Protein AF-A0A1I8B0T4-F1 (afdb_monomer_lite)

Secondary structure (DSSP, 8-state):
----------EEEEEEEE--EEETTEE--EEEEEEEEEETTEEEEEEEEEEEE-TTPPP-BS-EEEEETTTEEEEE--B-SSSB---EEEE-SS-TT-EEE-SPPSS--BS-EEEE-TTSS-EEEE--B-SSSS----

Structure (mmCIF, N/CA/C/O backbone):
data_AF-A0A1I8B0T4-F1
#
_entry.id   AF-A0A1I8B0T4-F1
#
loop_
_atom_site.group_PDB
_atom_site.id
_atom_site.type_symbol
_atom_site.label_atom_id
_atom_site.label_alt_id
_atom_site.label_comp_id
_atom_site.label_asym_id
_atom_site.label_entity_id
_atom_site.label_seq_id
_atom_site.pdbx_PDB_ins_code
_atom_site.Cartn_x
_atom_site.Cartn_y
_atom_site.Cartn_z
_atom_site.occupancy
_atom_site.B_iso_or_equiv
_atom_site.auth_seq_id
_atom_site.auth_comp_id
_atom_site.auth_asym_id
_atom_site.auth_atom_id
_atom_site.pdbx_PDB_model_num
ATOM 1 N N . MET A 1 1 ? -37.857 24.391 31.884 1.00 45.81 1 MET A N 1
ATOM 2 C CA . MET A 1 1 ? -36.667 24.510 31.017 1.00 45.81 1 MET A CA 1
ATOM 3 C C . MET A 1 1 ? -35.713 23.400 31.441 1.00 45.81 1 MET A C 1
ATOM 5 O O . MET A 1 1 ? -35.194 23.471 32.544 1.00 45.81 1 MET A O 1
ATOM 9 N N . PHE A 1 2 ? -35.613 22.312 30.674 1.00 39.00 2 PHE A N 1
ATOM 10 C CA . PHE A 1 2 ? -34.689 21.211 30.986 1.00 39.00 2 PHE A CA 1
ATOM 11 C C . PHE A 1 2 ? -33.277 21.614 30.536 1.00 39.00 2 PHE A C 1
ATOM 13 O O . PHE A 1 2 ? -33.159 22.152 29.433 1.00 39.00 2 PHE A O 1
ATOM 20 N N . PRO A 1 3 ? -32.216 21.393 31.329 1.00 52.59 3 PRO A N 1
ATOM 21 C CA . PRO A 1 3 ? -30.867 21.625 30.839 1.00 52.59 3 PRO A CA 1
ATOM 22 C C . PRO A 1 3 ? -30.561 20.589 29.750 1.00 52.59 3 PRO A C 1
ATOM 24 O O . PRO A 1 3 ? -30.698 19.385 29.973 1.00 52.59 3 PRO A O 1
ATOM 27 N N . LEU A 1 4 ? -30.160 21.054 28.561 1.00 47.12 4 LEU A N 1
ATOM 28 C CA . LEU A 1 4 ? -29.486 20.199 27.589 1.00 47.12 4 LEU A CA 1
ATOM 29 C C . LEU A 1 4 ? -28.167 19.757 28.231 1.00 47.12 4 LEU A C 1
ATOM 31 O O . LEU A 1 4 ? -27.197 20.511 28.259 1.00 47.12 4 LEU A O 1
ATOM 35 N N . ASN A 1 5 ? -28.128 18.535 28.753 1.00 50.69 5 ASN A N 1
ATOM 36 C CA . ASN A 1 5 ? -26.862 17.862 28.996 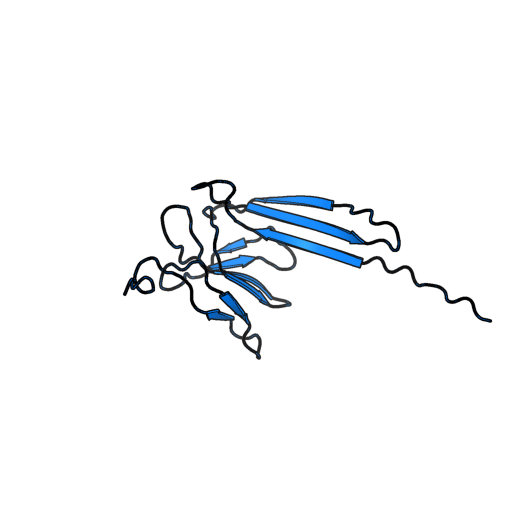1.00 50.69 5 ASN A CA 1
ATOM 37 C C . ASN A 1 5 ? -26.216 17.638 27.625 1.00 50.69 5 ASN A C 1
ATOM 39 O O . ASN A 1 5 ? -26.606 16.720 26.901 1.00 50.69 5 ASN A O 1
ATOM 43 N N . LEU A 1 6 ? -25.253 18.487 27.248 1.00 56.81 6 LEU A N 1
ATOM 44 C CA . LEU A 1 6 ? -24.327 18.149 26.173 1.00 56.81 6 LEU A CA 1
ATOM 45 C C . LEU A 1 6 ? -23.584 16.889 26.619 1.00 56.81 6 LEU A C 1
ATOM 47 O O . LEU A 1 6 ? -22.749 16.921 27.524 1.00 56.81 6 LEU A O 1
ATOM 51 N N . ILE A 1 7 ? -23.943 15.762 26.013 1.00 58.75 7 ILE A N 1
ATOM 52 C CA . ILE A 1 7 ? -23.186 14.523 26.127 1.00 58.75 7 ILE A CA 1
ATOM 53 C C . ILE A 1 7 ? -21.811 14.825 25.534 1.00 58.75 7 ILE A C 1
ATOM 55 O O . ILE A 1 7 ? -21.693 14.974 24.320 1.00 58.75 7 ILE A O 1
ATOM 59 N N . LYS A 1 8 ? -20.796 14.943 26.395 1.00 58.88 8 LYS A N 1
ATOM 60 C CA . LYS A 1 8 ? -19.394 15.038 25.977 1.00 58.88 8 LYS A CA 1
ATOM 61 C C . LYS A 1 8 ? -19.080 13.810 25.129 1.00 58.88 8 LYS A C 1
ATOM 63 O O . LYS A 1 8 ? -19.185 12.687 25.630 1.00 58.88 8 LYS A O 1
ATOM 68 N N . ARG A 1 9 ? -18.747 14.004 23.855 1.00 59.72 9 ARG A N 1
ATOM 69 C CA . ARG A 1 9 ? -18.367 12.904 22.964 1.00 59.72 9 ARG A CA 1
ATOM 70 C C . ARG A 1 9 ? -16.863 12.946 22.773 1.00 59.72 9 ARG A C 1
ATOM 72 O O . ARG A 1 9 ? -16.348 13.804 22.073 1.00 59.72 9 ARG A O 1
ATOM 79 N N . ASN A 1 10 ? -16.170 11.987 23.375 1.00 66.94 10 ASN A N 1
ATOM 80 C CA . ASN A 1 10 ? -14.786 11.721 23.013 1.00 66.94 10 ASN A CA 1
ATOM 81 C C . ASN A 1 10 ? -14.802 11.004 21.662 1.00 66.94 10 ASN A C 1
ATOM 83 O O . ASN A 1 10 ? -15.347 9.904 21.560 1.00 66.94 10 ASN A O 1
ATOM 87 N N . ILE A 1 11 ? -14.248 11.638 20.634 1.00 70.38 11 ILE A N 1
ATOM 88 C CA . ILE A 1 11 ? -14.030 11.006 19.332 1.00 70.38 11 ILE A CA 1
ATOM 89 C C . ILE A 1 11 ? -12.542 10.701 19.247 1.00 70.38 11 ILE A C 1
ATOM 91 O O . ILE A 1 11 ? -11.729 11.562 19.566 1.00 70.38 11 ILE A O 1
ATOM 95 N N . SER A 1 12 ? -12.178 9.498 18.816 1.00 76.69 12 SER A N 1
ATOM 96 C CA . SER A 1 12 ? -10.800 9.180 18.457 1.00 76.69 12 SER A CA 1
ATOM 97 C C . SER A 1 12 ? -10.712 8.814 16.980 1.00 76.69 12 SER A C 1
ATOM 99 O O . SER A 1 12 ? -11.625 8.207 16.419 1.00 76.69 12 SER A O 1
ATOM 101 N N . ALA A 1 13 ? -9.622 9.218 16.335 1.00 83.50 13 ALA A N 1
ATOM 102 C CA . ALA A 1 13 ? -9.283 8.824 14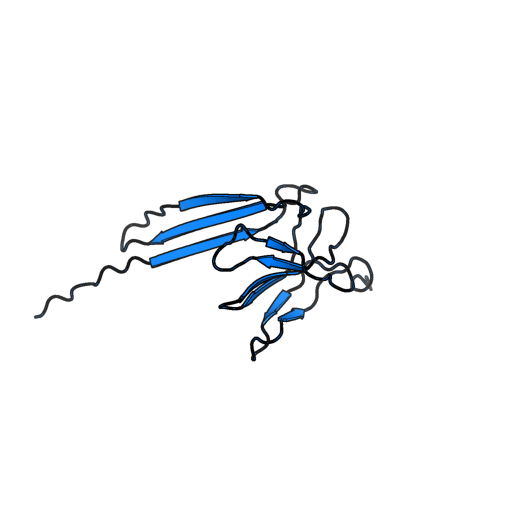.975 1.00 83.50 13 ALA A CA 1
ATOM 103 C C . ALA A 1 13 ? -7.885 8.209 14.952 1.00 83.50 13 ALA A C 1
ATOM 105 O O . ALA A 1 13 ? -6.990 8.639 15.679 1.00 83.50 13 ALA A O 1
ATOM 106 N N . ILE A 1 14 ? -7.697 7.208 14.098 1.00 85.31 14 ILE A N 1
ATOM 107 C CA . ILE A 1 14 ? -6.397 6.588 13.852 1.00 85.31 14 ILE A CA 1
ATOM 108 C C . ILE A 1 14 ? -6.049 6.832 12.390 1.00 85.31 14 ILE A C 1
ATOM 110 O O . ILE A 1 14 ? -6.845 6.534 11.503 1.00 85.31 14 ILE A O 1
ATOM 114 N N . ILE A 1 15 ? -4.860 7.375 12.147 1.00 88.38 15 ILE A N 1
ATOM 115 C CA . ILE A 1 15 ? -4.278 7.513 10.815 1.00 88.38 15 ILE A CA 1
ATOM 116 C C . ILE A 1 15 ? -3.074 6.586 10.749 1.00 88.38 15 ILE A C 1
ATOM 118 O O . ILE A 1 15 ? -2.229 6.603 11.643 1.00 88.38 15 ILE A O 1
ATOM 122 N N . ILE A 1 16 ? -2.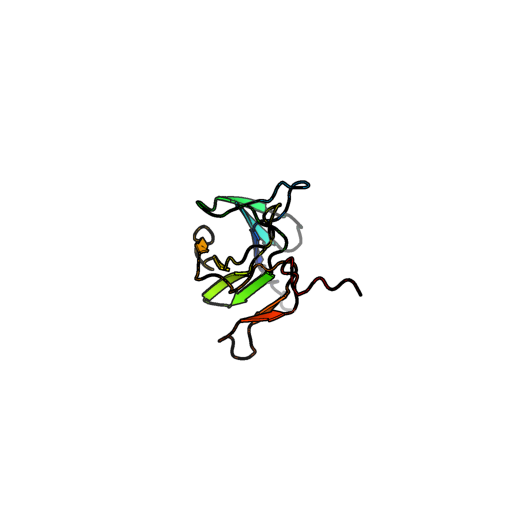996 5.791 9.687 1.00 89.50 16 ILE A N 1
ATOM 123 C CA . ILE A 1 16 ? -1.831 4.963 9.394 1.00 89.50 16 ILE A CA 1
ATOM 124 C C . ILE A 1 16 ? -1.201 5.507 8.114 1.00 89.50 16 ILE A C 1
ATOM 126 O O . ILE A 1 16 ? -1.805 5.459 7.043 1.00 89.50 16 ILE A O 1
ATOM 130 N N . LEU A 1 17 ? 0.003 6.052 8.239 1.00 91.94 17 LEU A N 1
ATOM 131 C CA . LEU A 1 17 ? 0.835 6.488 7.123 1.00 91.94 17 LEU A CA 1
ATOM 132 C C . LEU A 1 17 ? 1.775 5.344 6.766 1.00 91.94 17 LEU A C 1
ATOM 134 O O . LEU A 1 17 ? 2.341 4.730 7.662 1.00 91.94 17 LEU A O 1
ATOM 138 N N . ILE A 1 18 ? 1.929 5.015 5.485 1.00 93.31 18 ILE A N 1
ATOM 139 C CA . ILE A 1 18 ? 2.766 3.888 5.055 1.00 93.31 18 ILE A CA 1
ATOM 140 C C . ILE A 1 18 ? 3.547 4.270 3.807 1.00 93.31 18 ILE A C 1
ATOM 142 O O . ILE A 1 18 ? 2.975 4.762 2.833 1.00 93.31 18 ILE A O 1
ATOM 146 N N . GLY A 1 19 ? 4.846 3.978 3.827 1.00 95.00 19 GLY A N 1
ATOM 147 C CA . GLY A 1 19 ? 5.749 4.268 2.725 1.00 95.00 19 GLY A CA 1
ATOM 148 C C . GLY A 1 19 ? 5.933 5.769 2.515 1.00 95.00 19 GLY A C 1
ATOM 149 O O . GLY A 1 19 ? 5.914 6.561 3.453 1.00 95.00 19 GLY A O 1
ATOM 150 N N . GLY A 1 20 ? 6.145 6.166 1.265 1.00 95.88 20 GLY A N 1
ATOM 151 C CA . GLY A 1 20 ? 6.440 7.544 0.887 1.00 95.88 20 GLY A CA 1
ATOM 152 C C . GLY A 1 20 ? 7.911 7.755 0.535 1.00 95.88 20 GLY A C 1
ATOM 153 O O . GLY A 1 20 ? 8.691 6.811 0.410 1.00 95.88 20 GLY A O 1
ATOM 154 N N . SER A 1 21 ? 8.275 9.014 0.301 1.00 95.56 21 SER A N 1
ATOM 155 C CA . SER A 1 21 ? 9.631 9.420 -0.074 1.00 95.56 21 SER A CA 1
ATOM 156 C C . SER A 1 21 ? 10.057 10.563 0.836 1.00 95.56 21 SER A C 1
ATOM 158 O O . SER A 1 21 ? 9.388 11.593 0.863 1.00 95.56 21 SER A O 1
ATOM 160 N N . SER A 1 22 ? 11.151 10.394 1.575 1.00 93.31 22 SER A N 1
ATOM 161 C CA . SER A 1 22 ? 11.684 11.442 2.462 1.00 93.31 22 SER A CA 1
ATOM 162 C C . SER A 1 22 ? 12.629 12.404 1.739 1.00 93.31 22 SER A C 1
ATOM 164 O O . SER A 1 22 ? 12.820 13.539 2.165 1.00 93.31 22 SER A O 1
ATOM 166 N N . ALA A 1 23 ? 13.210 11.953 0.630 1.00 92.19 23 ALA A N 1
ATOM 167 C CA . ALA A 1 23 ? 14.046 12.721 -0.285 1.00 92.19 23 ALA A CA 1
ATOM 168 C C . ALA A 1 23 ? 14.076 12.008 -1.653 1.00 92.19 23 ALA A C 1
ATOM 170 O O . ALA A 1 23 ? 13.638 10.854 -1.733 1.00 92.19 23 ALA A O 1
ATOM 171 N N . PRO A 1 24 ? 14.586 12.639 -2.728 1.00 90.00 24 PRO A N 1
ATOM 172 C CA . PRO A 1 24 ? 14.769 11.967 -4.014 1.00 90.00 24 PRO A CA 1
ATOM 173 C C . PRO A 1 24 ? 15.581 10.670 -3.868 1.00 90.00 24 PRO A C 1
ATOM 175 O O . PRO A 1 24 ? 16.691 10.691 -3.345 1.00 90.00 24 PRO A O 1
ATOM 178 N N . GLY A 1 25 ? 15.011 9.542 -4.302 1.00 89.25 25 GLY A N 1
ATOM 179 C CA . GLY A 1 25 ? 15.626 8.211 -4.187 1.00 89.25 25 GLY A CA 1
ATOM 180 C C . GLY A 1 25 ? 15.552 7.573 -2.791 1.00 89.25 25 GLY A C 1
ATOM 181 O O . GLY A 1 25 ? 15.877 6.399 -2.645 1.00 89.25 25 GLY A O 1
ATOM 182 N N . CYS A 1 26 ? 15.085 8.298 -1.771 1.00 92.25 26 CYS A N 1
ATOM 183 C CA . CYS A 1 26 ? 14.919 7.791 -0.410 1.00 92.25 26 CYS A CA 1
ATOM 184 C C . CYS A 1 26 ? 13.462 7.381 -0.181 1.00 92.25 26 CYS A C 1
ATOM 186 O O . CYS A 1 26 ? 12.644 8.189 0.268 1.00 92.25 26 CYS A O 1
ATOM 188 N N . HIS A 1 27 ? 13.148 6.127 -0.501 1.00 95.69 27 HIS A N 1
ATOM 189 C CA . HIS A 1 27 ? 11.816 5.546 -0.335 1.00 95.69 27 HIS A CA 1
ATOM 190 C C . HIS A 1 27 ? 11.695 4.809 1.001 1.00 95.69 27 HIS A C 1
ATOM 192 O O . HIS A 1 27 ? 12.603 4.086 1.412 1.00 95.69 27 HIS A O 1
ATOM 198 N N . LEU A 1 28 ? 10.569 4.998 1.683 1.00 94.19 28 LEU A N 1
ATOM 199 C CA . LEU A 1 28 ? 10.340 4.500 3.036 1.00 94.19 28 LEU A CA 1
ATOM 200 C C . LEU A 1 28 ? 9.694 3.112 3.010 1.00 94.19 28 LEU A C 1
ATOM 202 O O . LEU A 1 28 ? 8.834 2.836 2.176 1.00 94.19 28 LEU A O 1
ATOM 206 N N . ASN A 1 29 ? 10.109 2.232 3.919 1.00 92.88 29 ASN A N 1
ATOM 207 C CA . ASN A 1 29 ? 9.556 0.881 4.092 1.00 92.88 29 ASN A CA 1
ATOM 208 C C . ASN A 1 29 ? 8.881 0.683 5.454 1.00 92.88 29 ASN A C 1
ATOM 210 O O . ASN A 1 29 ? 8.687 -0.445 5.902 1.00 92.88 29 ASN A O 1
ATOM 214 N N . ASN A 1 30 ? 8.573 1.777 6.133 1.00 92.56 30 ASN A N 1
ATOM 215 C CA . ASN A 1 30 ? 7.924 1.796 7.428 1.00 92.56 30 ASN A CA 1
ATOM 216 C C . ASN A 1 30 ? 6.539 2.441 7.308 1.00 92.56 30 ASN A C 1
ATOM 218 O O . ASN A 1 30 ? 6.092 2.844 6.229 1.00 92.56 30 ASN A O 1
ATOM 222 N N . GLY A 1 31 ? 5.845 2.494 8.433 1.00 91.56 31 GLY A N 1
ATOM 223 C CA . GLY A 1 31 ? 4.668 3.316 8.602 1.00 91.56 31 GLY A CA 1
ATOM 224 C C . GLY A 1 31 ? 4.685 4.060 9.926 1.00 91.56 31 GLY A C 1
ATOM 225 O O . GLY A 1 31 ? 5.520 3.807 10.793 1.00 91.56 31 GLY A O 1
ATOM 226 N N . GLU A 1 32 ? 3.734 4.965 10.073 1.00 92.12 32 GLU A N 1
ATOM 227 C CA . GLU A 1 32 ? 3.505 5.744 11.280 1.00 92.12 32 GLU A CA 1
ATOM 228 C C . GLU A 1 32 ? 2.036 5.616 11.655 1.00 92.12 32 GLU A C 1
ATOM 230 O O . GLU A 1 32 ? 1.147 5.853 10.834 1.00 92.12 32 GLU A O 1
ATOM 235 N N . LEU A 1 33 ? 1.779 5.233 12.899 1.00 89.94 33 LEU A N 1
ATOM 236 C CA . LEU A 1 33 ? 0.446 5.215 13.469 1.00 89.94 33 LEU A CA 1
ATOM 237 C C . LEU A 1 33 ? 0.266 6.476 14.306 1.00 89.94 33 LEU A C 1
ATOM 239 O O . LEU A 1 33 ? 1.001 6.715 15.265 1.00 89.94 33 LEU A O 1
ATOM 243 N N . LEU A 1 34 ? -0.731 7.273 13.938 1.00 87.69 34 LEU A N 1
ATOM 244 C CA . LEU A 1 34 ? -1.088 8.520 14.597 1.00 87.69 34 LEU A CA 1
ATOM 245 C C . LEU A 1 34 ? -2.480 8.374 15.212 1.00 87.69 34 LEU A C 1
ATOM 247 O O . LEU A 1 34 ? -3.469 8.226 14.494 1.00 87.69 34 LEU A O 1
ATOM 251 N N . LYS A 1 35 ? -2.564 8.415 16.544 1.00 85.19 35 LYS A N 1
ATOM 252 C CA . LYS A 1 35 ? -3.848 8.452 17.265 1.00 85.19 35 LYS A CA 1
ATOM 253 C C . LYS A 1 35 ? -4.187 9.891 17.611 1.00 85.19 35 LYS A C 1
ATOM 255 O O . LYS A 1 35 ? -3.359 10.569 18.213 1.00 85.19 35 LYS A O 1
ATOM 260 N N . PHE A 1 36 ? -5.387 10.319 17.250 1.00 80.00 36 PHE A N 1
ATOM 261 C CA . PHE A 1 36 ? -5.935 11.631 17.558 1.00 80.00 36 PHE A CA 1
ATOM 262 C C . PHE A 1 36 ? -7.119 11.459 18.493 1.00 80.00 36 PHE A C 1
ATOM 264 O O . PHE A 1 36 ? -8.095 10.812 18.123 1.00 80.00 36 PHE A O 1
ATOM 271 N N . ASP A 1 37 ? -7.038 12.063 19.672 1.00 78.31 37 ASP A N 1
ATOM 272 C CA . ASP A 1 37 ? -8.158 12.171 20.600 1.00 78.31 37 ASP A CA 1
ATOM 273 C C . ASP A 1 37 ? -8.741 13.585 20.510 1.00 78.31 37 ASP A C 1
ATOM 275 O O . ASP A 1 37 ? -8.031 14.575 20.695 1.00 78.31 37 ASP A O 1
ATOM 279 N N . PHE A 1 38 ? -10.034 13.678 20.213 1.00 71.75 38 PHE A N 1
ATOM 280 C CA . PHE A 1 38 ? -10.787 14.924 20.164 1.00 71.75 38 PHE A CA 1
ATOM 281 C C . PHE A 1 38 ? -11.627 15.049 21.438 1.00 71.75 38 PHE A C 1
ATOM 283 O O . PHE A 1 38 ? -12.515 14.231 21.696 1.00 71.75 38 PHE A O 1
ATOM 290 N N . THR A 1 39 ? -11.361 16.094 22.222 1.00 68.00 39 THR A N 1
ATOM 291 C CA . THR A 1 39 ? -12.177 16.499 23.377 1.00 68.00 39 THR A CA 1
ATOM 292 C C . THR A 1 39 ? -12.832 17.846 23.095 1.00 68.00 39 THR A C 1
ATOM 294 O O . THR A 1 39 ? -12.145 18.806 22.759 1.00 68.00 39 THR A O 1
ATOM 297 N N . ASP A 1 40 ? -14.160 17.918 23.229 1.00 64.12 40 ASP A N 1
ATOM 298 C CA . ASP A 1 40 ? -14.965 19.097 22.884 1.00 64.12 40 ASP A CA 1
ATOM 299 C C . ASP A 1 40 ? -14.381 20.418 23.429 1.00 64.12 40 ASP A C 1
ATOM 301 O O . ASP A 1 40 ? -14.207 20.595 24.637 1.00 64.12 40 ASP A O 1
ATOM 305 N N . GLY A 1 41 ? -14.139 21.374 22.527 1.00 57.19 41 GLY A N 1
ATOM 306 C CA . GLY A 1 41 ? -13.858 22.779 22.851 1.00 57.19 41 GLY A CA 1
ATOM 307 C C . GLY A 1 41 ? -12.411 23.122 23.213 1.00 57.19 41 GLY A C 1
ATOM 308 O O . GLY A 1 41 ? -12.100 24.299 23.379 1.00 57.19 41 GLY A O 1
ATOM 309 N N . ILE A 1 42 ? -11.521 22.135 23.297 1.00 56.56 42 ILE A N 1
ATOM 310 C CA . ILE A 1 42 ? -10.080 22.364 23.374 1.00 56.56 42 ILE A CA 1
ATOM 311 C C . ILE A 1 42 ? -9.473 21.516 22.266 1.00 56.56 42 ILE A C 1
ATOM 313 O O . ILE A 1 42 ? -9.549 20.292 22.305 1.00 56.56 42 ILE A O 1
ATOM 317 N N . GLU A 1 43 ? -8.859 22.168 21.282 1.00 55.72 43 GLU A N 1
ATOM 318 C CA . GLU A 1 43 ? -8.007 21.564 20.249 1.00 55.72 43 GLU A CA 1
ATOM 319 C C . GLU A 1 43 ? -6.732 20.950 20.869 1.00 55.72 43 GLU A C 1
ATOM 321 O O . GLU A 1 43 ? -5.613 21.152 20.405 1.00 55.72 43 GLU A O 1
ATOM 326 N N . SER A 1 44 ? -6.856 20.237 21.988 1.00 52.81 44 SER A N 1
ATOM 327 C CA . SER A 1 44 ? -5.762 19.493 22.581 1.00 52.81 44 SER A CA 1
ATOM 328 C C . SER A 1 44 ? -5.603 18.212 21.782 1.00 52.81 44 SER A C 1
ATOM 330 O O . SER A 1 44 ? -6.131 17.163 22.143 1.00 52.81 44 SER A O 1
ATOM 332 N N . PHE A 1 45 ? -4.875 18.315 20.675 1.00 59.03 45 PHE A N 1
ATOM 333 C CA . PHE A 1 45 ? -4.393 17.165 19.933 1.00 59.03 45 PHE A CA 1
ATOM 334 C C . PHE A 1 45 ? -3.384 16.428 20.807 1.00 59.03 45 PHE A C 1
ATOM 336 O O . PHE A 1 45 ? -2.243 16.866 20.964 1.00 59.03 45 PHE A O 1
ATOM 343 N N . LYS A 1 46 ? -3.785 15.300 21.391 1.00 63.41 46 LYS A N 1
ATOM 344 C CA . LYS A 1 46 ? -2.806 14.348 21.902 1.00 63.41 46 LYS A CA 1
ATOM 345 C C . LYS A 1 46 ? -2.494 13.368 20.786 1.00 63.41 46 LYS A C 1
ATOM 347 O O . LYS A 1 46 ? -3.271 12.456 20.534 1.00 63.41 46 LYS A O 1
ATOM 352 N N . THR A 1 47 ? -1.370 13.582 20.112 1.00 67.69 47 THR A N 1
ATOM 353 C CA . THR A 1 47 ? -0.849 12.619 19.148 1.00 67.69 47 THR A CA 1
ATOM 354 C C . THR A 1 47 ? -0.039 11.568 19.891 1.00 67.69 47 THR A C 1
ATOM 356 O O . THR A 1 47 ? 0.982 11.861 20.511 1.00 67.69 47 THR A O 1
ATOM 359 N N . ASN A 1 48 ? -0.499 10.322 19.844 1.00 75.94 48 ASN A N 1
ATOM 360 C CA . ASN A 1 48 ? 0.377 9.195 20.145 1.00 75.94 48 ASN A CA 1
ATOM 361 C C . ASN A 1 48 ? 0.937 8.710 18.810 1.00 75.94 48 ASN A C 1
ATOM 363 O O . ASN A 1 48 ? 0.165 8.292 17.945 1.00 75.94 48 ASN A O 1
ATOM 367 N N . HIS A 1 49 ? 2.253 8.836 18.651 1.00 84.19 49 HIS A N 1
ATOM 368 C CA . HIS A 1 49 ? 2.985 8.404 17.468 1.00 84.19 49 HIS A CA 1
ATOM 369 C C . HIS A 1 49 ? 3.688 7.080 17.754 1.00 84.19 49 HIS A C 1
ATOM 371 O O . HIS A 1 49 ? 4.405 6.949 18.748 1.00 84.19 49 HIS A O 1
ATOM 377 N N . GLU A 1 50 ? 3.490 6.117 16.867 1.00 89.19 50 GLU A N 1
ATOM 378 C CA . GLU A 1 50 ? 4.148 4.820 16.907 1.00 89.19 50 GLU A CA 1
ATOM 379 C C . GLU A 1 50 ? 4.725 4.478 15.532 1.00 89.19 50 GLU A C 1
ATOM 381 O O . GLU A 1 50 ? 4.047 4.605 14.512 1.00 89.19 50 GLU A O 1
ATOM 386 N N . LEU A 1 51 ? 5.980 4.024 15.514 1.00 89.19 51 LEU A N 1
ATOM 387 C CA . LEU A 1 51 ? 6.652 3.574 14.298 1.00 89.19 51 LEU A CA 1
ATOM 388 C C . LEU A 1 51 ? 6.300 2.116 13.994 1.00 89.19 51 LEU A C 1
ATOM 390 O O . LEU A 1 51 ? 6.546 1.215 14.799 1.00 89.19 51 LEU A O 1
ATOM 394 N N . LEU A 1 52 ? 5.808 1.877 12.784 1.00 89.50 52 LEU A N 1
ATOM 395 C CA . LEU A 1 52 ? 5.513 0.557 12.243 1.00 89.50 52 LEU A CA 1
ATOM 396 C C . LEU A 1 52 ? 6.691 0.100 11.375 1.00 89.50 52 LEU A C 1
ATOM 398 O O . LEU A 1 52 ? 6.874 0.556 10.248 1.00 89.50 52 LEU A O 1
ATOM 402 N N . ASN A 1 53 ? 7.527 -0.792 11.905 1.00 87.62 53 ASN A N 1
ATOM 403 C CA . ASN A 1 53 ? 8.696 -1.304 11.188 1.00 87.62 53 ASN A CA 1
ATOM 404 C C . ASN A 1 53 ? 8.352 -2.588 10.423 1.00 87.62 53 ASN A C 1
ATOM 406 O O . ASN A 1 53 ? 8.283 -3.667 11.017 1.00 87.62 53 ASN A O 1
ATOM 410 N N . TYR A 1 54 ? 8.187 -2.488 9.104 1.00 87.56 54 TYR A N 1
ATOM 411 C CA . TYR A 1 54 ? 7.872 -3.643 8.266 1.00 87.56 54 TYR A CA 1
ATOM 412 C C . TYR A 1 54 ? 9.147 -4.361 7.824 1.00 87.56 54 TYR A C 1
ATOM 414 O O . TYR A 1 54 ? 9.955 -3.853 7.044 1.00 87.56 54 TYR A O 1
ATOM 422 N N . LYS A 1 55 ? 9.347 -5.576 8.337 1.00 82.25 55 LYS A N 1
ATOM 423 C CA . LYS A 1 55 ? 10.486 -6.412 7.944 1.00 82.25 55 LYS A CA 1
ATOM 424 C C . LYS A 1 55 ? 10.281 -6.935 6.525 1.00 82.25 55 LYS A C 1
ATOM 426 O O . LYS A 1 55 ? 9.180 -7.337 6.167 1.00 82.25 55 LYS A O 1
ATOM 431 N N . ASN A 1 56 ? 11.365 -7.004 5.756 1.00 83.25 56 ASN A N 1
ATOM 432 C CA . ASN A 1 56 ? 11.397 -7.588 4.409 1.00 83.25 56 ASN A CA 1
ATOM 433 C C . ASN A 1 56 ? 10.511 -6.885 3.364 1.00 83.25 56 ASN A C 1
ATOM 435 O O . ASN A 1 56 ? 10.245 -7.456 2.310 1.00 83.25 56 ASN A O 1
ATOM 439 N N . ILE A 1 57 ? 10.092 -5.646 3.626 1.00 89.25 57 ILE A N 1
ATOM 440 C CA . ILE A 1 57 ? 9.429 -4.791 2.642 1.00 89.25 57 ILE A CA 1
ATOM 441 C C . ILE A 1 57 ? 10.464 -3.802 2.101 1.00 89.25 57 ILE A C 1
ATOM 443 O O . ILE A 1 57 ? 11.208 -3.182 2.869 1.00 89.25 57 ILE A O 1
ATOM 447 N N . LYS A 1 58 ? 10.557 -3.688 0.771 1.00 89.75 58 LYS A N 1
ATOM 448 C CA . LYS A 1 58 ? 11.375 -2.653 0.123 1.00 89.75 58 LYS A CA 1
ATOM 449 C C . LYS A 1 58 ? 10.760 -1.279 0.383 1.00 89.75 58 LYS A C 1
ATOM 451 O O . LYS A 1 58 ? 9.551 -1.171 0.547 1.00 89.75 58 LYS A O 1
ATOM 456 N N . GLY A 1 59 ? 11.578 -0.229 0.382 1.00 94.25 59 GLY A N 1
ATOM 457 C CA . GLY A 1 59 ? 11.057 1.135 0.419 1.00 94.25 59 GLY A CA 1
ATOM 458 C C . GLY A 1 59 ? 10.186 1.407 -0.799 1.00 94.25 59 GLY A C 1
ATOM 459 O O . GLY A 1 59 ? 10.550 1.006 -1.902 1.00 94.25 59 GLY A O 1
ATOM 460 N N . PHE A 1 60 ? 9.042 2.061 -0.615 1.00 96.38 60 PHE A N 1
ATOM 461 C CA . PHE A 1 60 ? 8.160 2.388 -1.727 1.00 96.38 60 PHE A CA 1
ATOM 462 C C . PHE A 1 60 ? 7.451 3.725 -1.538 1.00 96.38 60 PHE A C 1
ATOM 464 O O . PHE A 1 60 ? 7.119 4.137 -0.431 1.00 96.38 60 PHE A O 1
ATOM 471 N N . SER A 1 61 ? 7.160 4.391 -2.648 1.00 97.31 61 SER A N 1
ATOM 472 C CA . SER A 1 61 ? 6.211 5.506 -2.713 1.00 97.31 61 SER A CA 1
ATOM 473 C C . SER A 1 61 ? 5.264 5.330 -3.898 1.00 97.31 61 SER A C 1
ATOM 475 O O . SER A 1 61 ? 5.376 4.351 -4.635 1.00 97.31 61 SER A O 1
ATOM 477 N N . CYS A 1 62 ? 4.343 6.275 -4.115 1.00 96.75 62 CYS A N 1
ATOM 478 C CA . CYS A 1 62 ? 3.489 6.294 -5.310 1.00 96.75 62 CYS A CA 1
ATOM 479 C C . CYS A 1 62 ? 2.600 5.043 -5.480 1.00 96.75 62 CYS A C 1
ATOM 481 O O . CYS A 1 62 ? 2.182 4.737 -6.596 1.00 96.75 62 CYS A O 1
ATOM 483 N N . SER A 1 63 ? 2.326 4.300 -4.409 1.00 97.69 63 SER A N 1
ATOM 484 C CA . SER A 1 63 ? 1.449 3.128 -4.455 1.00 97.69 63 SER A CA 1
ATOM 485 C C . SER A 1 63 ? -0.020 3.533 -4.456 1.00 97.69 63 SER A C 1
ATOM 487 O O . SER A 1 63 ? -0.389 4.573 -3.909 1.00 97.69 63 SER A O 1
ATOM 489 N N . ALA A 1 64 ? -0.867 2.681 -5.027 1.00 97.94 64 ALA A N 1
ATOM 490 C CA . ALA A 1 64 ? -2.307 2.800 -4.840 1.00 97.94 64 ALA A CA 1
ATOM 491 C C . ALA A 1 64 ? -2.715 2.140 -3.517 1.00 97.94 64 ALA A C 1
ATOM 493 O O . ALA A 1 64 ? -2.123 1.134 -3.122 1.00 97.94 64 ALA A O 1
ATOM 494 N N . PHE A 1 65 ? -3.742 2.674 -2.859 1.00 97.69 65 PHE A N 1
ATOM 495 C CA . PHE A 1 65 ? -4.272 2.135 -1.607 1.00 97.69 65 PHE A CA 1
ATOM 496 C C . PHE A 1 65 ? -5.787 1.951 -1.686 1.00 97.69 65 PHE A C 1
ATOM 498 O O . PHE A 1 65 ? -6.486 2.799 -2.235 1.00 97.69 65 PHE A O 1
ATOM 505 N N . CYS A 1 66 ? -6.290 0.857 -1.116 1.00 97.25 66 CYS A N 1
ATOM 506 C CA . CYS A 1 66 ? -7.716 0.597 -0.959 1.00 97.25 66 CYS A CA 1
ATOM 507 C C . CYS A 1 66 ? -7.981 -0.113 0.371 1.00 97.25 66 CYS A C 1
ATOM 509 O O . CYS A 1 66 ? -7.387 -1.154 0.646 1.00 97.25 66 CYS A O 1
ATOM 511 N N . GLN A 1 67 ? -8.916 0.405 1.165 1.00 94.81 67 GLN A N 1
ATOM 512 C CA . GLN A 1 67 ? -9.380 -0.249 2.388 1.00 94.81 67 GLN A CA 1
ATOM 513 C C . GLN A 1 67 ? -10.653 -1.056 2.120 1.00 94.81 67 GLN A C 1
ATOM 515 O O . GLN A 1 67 ? -11.566 -0.575 1.446 1.00 94.81 67 GLN A O 1
ATOM 520 N N . ILE A 1 68 ? -10.728 -2.263 2.684 1.00 93.44 68 ILE A N 1
ATOM 521 C CA . ILE A 1 68 ? -11.974 -3.021 2.804 1.00 93.44 68 ILE A CA 1
ATOM 522 C C . ILE A 1 68 ? -12.262 -3.239 4.290 1.00 93.44 68 ILE A C 1
ATOM 524 O O . ILE A 1 68 ? -11.498 -3.897 4.995 1.00 93.44 68 ILE A O 1
ATOM 528 N N . GLU A 1 69 ? -13.377 -2.674 4.741 1.00 90.56 69 GLU A N 1
ATOM 529 C CA . GLU A 1 69 ? -13.898 -2.798 6.106 1.00 90.56 69 GLU A CA 1
ATOM 530 C C . GLU A 1 69 ? -14.035 -4.268 6.530 1.00 90.56 69 GLU A C 1
ATOM 532 O O . GLU A 1 69 ? -14.616 -5.079 5.802 1.00 90.56 69 GLU A O 1
ATOM 537 N N . GLY A 1 70 ? -13.493 -4.607 7.700 1.00 89.75 70 GLY A N 1
ATOM 538 C CA . GLY A 1 70 ? -13.485 -5.959 8.257 1.00 89.75 70 GLY A CA 1
ATOM 539 C C . GLY A 1 70 ? -12.431 -6.893 7.653 1.00 89.75 70 GLY A C 1
ATOM 540 O O . GLY A 1 70 ? -12.358 -8.055 8.050 1.00 89.75 70 GLY A O 1
ATOM 541 N N . ILE A 1 71 ? -11.633 -6.431 6.682 1.00 90.94 71 ILE A N 1
ATOM 542 C CA . ILE A 1 71 ? -10.603 -7.239 6.006 1.00 90.94 71 ILE A CA 1
ATOM 543 C C . ILE A 1 71 ? -9.210 -6.624 6.150 1.00 90.94 71 ILE A C 1
ATOM 545 O O . ILE A 1 71 ? -8.244 -7.371 6.342 1.00 90.94 71 ILE A O 1
ATOM 549 N N . GLY A 1 72 ? -9.094 -5.304 5.998 1.00 93.12 72 GLY A N 1
ATOM 550 C CA . GLY A 1 72 ? -7.828 -4.575 6.065 1.00 93.12 72 GLY A CA 1
ATOM 551 C C . GLY A 1 72 ? -7.546 -3.670 4.867 1.00 93.12 72 GLY A C 1
ATOM 552 O O . GLY A 1 72 ? -8.369 -3.478 3.965 1.00 93.12 72 GLY A O 1
ATOM 553 N N . GLY A 1 73 ? -6.352 -3.083 4.889 1.00 95.44 73 GLY A N 1
ATOM 554 C CA . GLY A 1 73 ? -5.843 -2.196 3.849 1.00 95.44 73 GLY A CA 1
ATOM 555 C C . GLY A 1 73 ? -5.004 -2.949 2.823 1.00 95.44 73 GLY A C 1
ATOM 556 O O . GLY A 1 73 ? -4.194 -3.799 3.184 1.00 95.44 73 GLY A O 1
ATOM 557 N N . PHE A 1 74 ? -5.159 -2.612 1.549 1.00 97.31 74 PHE A N 1
ATOM 558 C CA . PHE A 1 74 ? -4.377 -3.176 0.455 1.00 97.31 74 PHE A CA 1
ATOM 559 C C . PHE A 1 74 ? -3.568 -2.080 -0.230 1.00 97.31 74 PHE A C 1
ATOM 561 O O . PHE A 1 74 ? -4.119 -1.046 -0.611 1.00 97.31 74 PHE A O 1
ATOM 568 N N . ILE A 1 75 ? -2.271 -2.322 -0.402 1.00 97.81 75 ILE A N 1
ATOM 569 C CA . ILE A 1 75 ? -1.344 -1.449 -1.123 1.00 97.81 75 ILE A CA 1
ATOM 570 C C . ILE A 1 75 ? -0.896 -2.161 -2.392 1.00 97.81 75 ILE A C 1
ATOM 572 O O . ILE A 1 75 ? -0.460 -3.311 -2.343 1.00 97.81 75 ILE A O 1
ATOM 576 N N . PHE A 1 76 ? -0.964 -1.457 -3.517 1.00 98.06 76 PHE A N 1
ATOM 577 C CA . PHE A 1 76 ? -0.643 -1.992 -4.833 1.00 98.06 76 PHE A CA 1
ATOM 578 C C . PHE A 1 76 ? 0.506 -1.222 -5.467 1.00 98.06 76 PHE A C 1
ATOM 580 O O . PHE A 1 76 ? 0.460 0.006 -5.604 1.00 98.06 76 PHE A O 1
ATOM 587 N N . GLY A 1 77 ? 1.516 -1.980 -5.879 1.00 97.38 77 GLY A N 1
ATOM 588 C CA . GLY A 1 77 ? 2.693 -1.490 -6.567 1.00 97.38 77 GLY A CA 1
ATOM 589 C C . GLY A 1 77 ? 3.476 -0.448 -5.770 1.00 97.38 77 GLY A C 1
ATOM 590 O O . GLY A 1 77 ? 3.675 -0.581 -4.558 1.00 97.38 77 GLY A O 1
ATOM 591 N N . GLY A 1 78 ? 3.945 0.578 -6.467 1.00 97.38 78 GLY A N 1
ATOM 592 C CA . GLY A 1 78 ? 4.771 1.664 -5.962 1.00 97.38 78 GLY A CA 1
ATOM 593 C C . GLY A 1 78 ? 6.034 1.865 -6.795 1.00 97.38 78 GLY A C 1
ATOM 594 O O . GLY A 1 78 ? 6.187 1.307 -7.879 1.00 97.38 78 GLY A O 1
ATOM 595 N N . TYR A 1 79 ? 6.946 2.676 -6.280 1.00 96.44 79 TYR A N 1
ATOM 596 C CA . TYR A 1 79 ? 8.261 2.942 -6.858 1.00 96.44 79 TYR A CA 1
ATOM 597 C C . TYR A 1 79 ? 9.315 2.873 -5.761 1.00 96.44 79 TYR A C 1
ATOM 599 O O . TYR A 1 79 ? 9.132 3.517 -4.727 1.00 96.44 79 TYR A O 1
ATOM 607 N N . ASP A 1 80 ? 10.392 2.121 -5.982 1.00 95.50 80 ASP A N 1
ATOM 608 C CA . ASP A 1 80 ? 11.476 1.959 -4.998 1.00 95.50 80 ASP A CA 1
ATOM 609 C C . ASP A 1 80 ? 12.664 2.909 -5.211 1.00 95.50 80 ASP A C 1
ATOM 611 O O . ASP A 1 80 ? 13.673 2.817 -4.516 1.00 95.50 80 ASP A O 1
ATOM 615 N N . GLY A 1 81 ? 12.547 3.830 -6.168 1.00 93.81 81 GLY A N 1
ATOM 616 C CA . GLY A 1 81 ? 13.628 4.723 -6.584 1.00 93.81 81 GLY A CA 1
ATOM 617 C C . GLY A 1 81 ? 14.254 4.314 -7.910 1.00 93.81 81 GLY A C 1
ATOM 618 O O . GLY A 1 81 ? 14.762 5.185 -8.618 1.00 93.81 81 GLY A O 1
ATOM 619 N N . ASN A 1 82 ? 14.122 3.040 -8.292 1.00 92.50 82 ASN A N 1
ATOM 620 C CA . ASN A 1 82 ? 14.696 2.482 -9.514 1.00 92.50 82 ASN A CA 1
ATOM 621 C C . ASN A 1 82 ? 13.622 1.942 -10.464 1.00 92.50 82 ASN A C 1
ATOM 623 O O . ASN A 1 82 ? 13.641 2.253 -11.653 1.00 92.50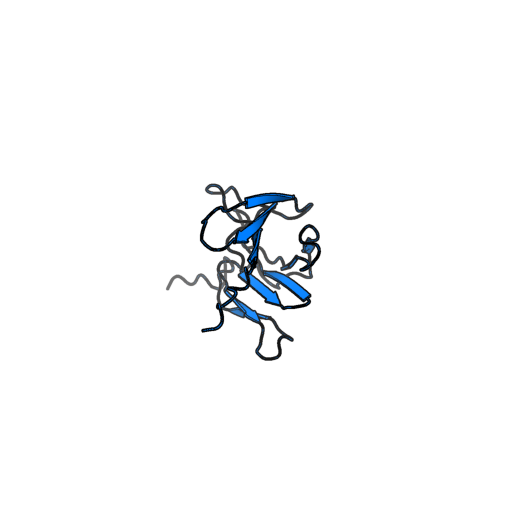 82 ASN A O 1
ATOM 627 N N . GLU A 1 83 ? 12.676 1.152 -9.955 1.00 93.44 83 GLU A N 1
ATOM 628 C CA . GLU A 1 83 ? 11.683 0.447 -10.769 1.00 93.44 83 GLU A CA 1
ATOM 629 C C . GLU A 1 83 ? 10.259 0.572 -10.214 1.00 93.44 83 GLU A C 1
ATOM 631 O O . GLU A 1 83 ? 10.031 0.853 -9.033 1.00 93.44 83 GLU A O 1
ATOM 636 N N . CYS A 1 84 ? 9.268 0.388 -11.094 1.00 95.94 84 CYS A N 1
ATOM 637 C CA . CYS A 1 84 ? 7.878 0.255 -10.666 1.00 95.94 84 CYS A CA 1
ATOM 638 C C . CYS A 1 84 ? 7.684 -1.127 -10.037 1.00 95.94 84 CYS A C 1
ATOM 640 O O . CYS A 1 84 ? 7.987 -2.149 -10.649 1.00 95.94 84 CYS A O 1
ATOM 642 N N . LEU A 1 85 ? 7.143 -1.164 -8.825 1.00 96.19 85 LEU A N 1
ATOM 643 C CA . LEU A 1 85 ? 6.935 -2.393 -8.074 1.00 96.19 85 LEU A CA 1
ATOM 644 C C . LEU A 1 85 ? 5.644 -3.076 -8.516 1.00 96.19 85 LEU A C 1
ATOM 646 O O . LEU A 1 85 ? 4.638 -2.419 -8.775 1.00 96.19 85 LEU A O 1
ATOM 650 N N . ASN A 1 86 ? 5.649 -4.404 -8.542 1.00 96.12 86 ASN A N 1
ATOM 651 C CA . ASN A 1 86 ? 4.465 -5.231 -8.783 1.00 96.12 86 ASN A CA 1
ATOM 652 C C . ASN A 1 86 ? 3.915 -5.857 -7.490 1.00 96.12 86 ASN A C 1
ATOM 654 O O . ASN A 1 86 ? 3.114 -6.785 -7.531 1.00 96.12 86 ASN A O 1
ATOM 658 N N . GLN A 1 87 ? 4.364 -5.384 -6.328 1.00 96.31 87 GLN A N 1
ATOM 659 C CA . GLN A 1 87 ? 3.969 -5.943 -5.040 1.00 96.31 87 GLN A CA 1
ATOM 660 C C . GLN A 1 87 ? 2.490 -5.695 -4.726 1.00 96.31 87 GLN A C 1
ATOM 662 O O . GLN A 1 87 ? 1.902 -4.695 -5.146 1.00 96.31 87 GLN A O 1
ATOM 667 N N . ILE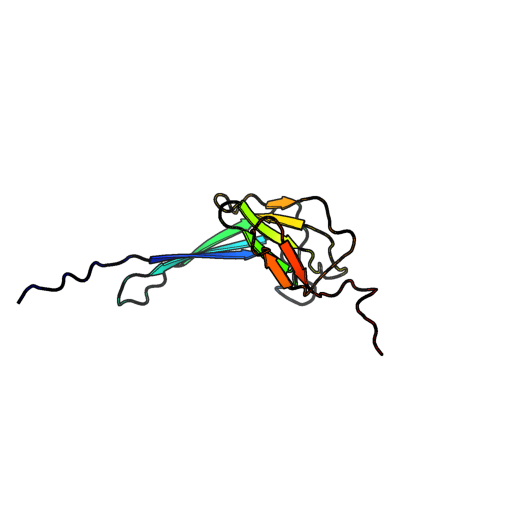 A 1 88 ? 1.922 -6.582 -3.914 1.00 97.50 88 ILE A N 1
ATOM 668 C CA . ILE A 1 88 ? 0.649 -6.358 -3.237 1.00 97.50 88 ILE A CA 1
ATOM 669 C C . ILE A 1 88 ? 0.886 -6.594 -1.751 1.00 97.50 88 ILE A C 1
ATOM 671 O O . ILE A 1 88 ? 1.291 -7.688 -1.358 1.00 97.50 88 ILE A O 1
ATOM 675 N N . LEU A 1 89 ? 0.646 -5.576 -0.930 1.00 96.50 89 LEU A N 1
ATOM 676 C CA . LEU A 1 89 ? 0.752 -5.675 0.524 1.00 96.50 89 LEU A CA 1
ATOM 677 C C . LEU A 1 89 ? -0.642 -5.62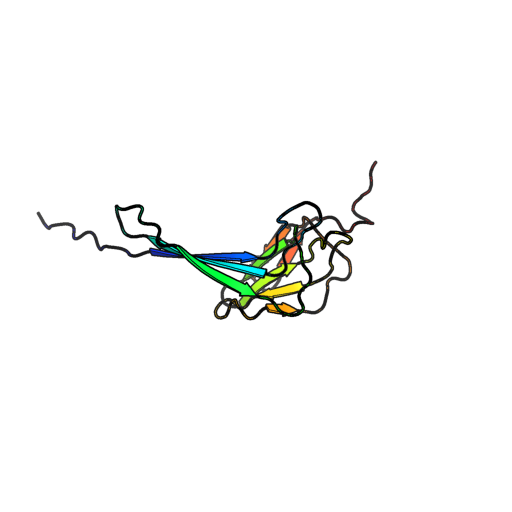8 1.140 1.00 96.50 89 LEU A C 1
ATOM 679 O O . LEU A 1 89 ? -1.470 -4.814 0.732 1.00 96.50 89 LEU A O 1
ATOM 683 N N . LYS A 1 90 ? -0.886 -6.470 2.143 1.00 95.81 90 LYS A N 1
ATOM 684 C CA . LYS A 1 90 ? -2.078 -6.417 2.990 1.00 95.81 90 LYS A CA 1
ATOM 685 C C . LYS A 1 90 ? -1.679 -6.007 4.402 1.00 95.81 90 LYS A C 1
ATOM 687 O O . LYS A 1 90 ? -0.886 -6.707 5.027 1.00 95.81 90 LYS A O 1
ATOM 692 N N . ILE A 1 91 ? -2.268 -4.927 4.898 1.00 93.69 91 ILE A N 1
ATOM 693 C CA . ILE A 1 91 ? -2.170 -4.482 6.290 1.00 93.69 91 ILE A CA 1
ATOM 694 C C . ILE A 1 91 ? -3.413 -4.961 7.026 1.00 93.69 91 ILE A C 1
ATOM 696 O O . ILE A 1 91 ? -4.534 -4.761 6.547 1.00 93.69 91 ILE A O 1
ATOM 700 N N . ASP A 1 92 ? -3.208 -5.601 8.169 1.00 91.44 92 ASP A N 1
ATOM 701 C CA . ASP A 1 92 ? -4.306 -5.994 9.042 1.00 91.44 92 ASP A CA 1
ATOM 702 C C . ASP A 1 92 ? -4.981 -4.766 9.680 1.00 91.44 92 ASP A C 1
ATOM 704 O O . ASP A 1 92 ? -4.320 -3.797 10.051 1.00 91.44 92 ASP A O 1
ATOM 708 N N . GLU A 1 93 ? -6.311 -4.787 9.774 1.00 85.75 93 GLU A N 1
ATOM 709 C CA . GLU A 1 93 ? -7.095 -3.677 10.331 1.00 85.75 93 GLU A CA 1
ATOM 710 C C . GLU A 1 93 ? -6.926 -3.536 11.849 1.00 85.75 93 GLU A C 1
ATOM 712 O O . GLU A 1 93 ? -6.974 -2.426 12.377 1.00 85.75 93 GLU A O 1
ATOM 717 N N . ILE A 1 94 ? -6.731 -4.656 12.549 1.00 87.75 94 ILE A N 1
ATOM 718 C CA . ILE A 1 94 ? -6.646 -4.725 14.010 1.00 87.75 94 ILE A CA 1
ATOM 719 C C . ILE A 1 94 ? -5.182 -4.659 14.451 1.00 87.75 94 ILE A C 1
ATOM 721 O O . ILE A 1 94 ? -4.855 -3.977 15.423 1.00 87.75 94 ILE A O 1
ATOM 725 N N . GLU A 1 95 ? -4.294 -5.339 13.724 1.00 89.50 95 GLU A N 1
ATOM 726 C CA . GLU A 1 95 ? -2.867 -5.430 14.030 1.00 89.50 95 GLU A CA 1
ATOM 727 C C . GLU A 1 95 ? -2.015 -4.787 12.921 1.00 89.50 95 GLU A C 1
ATOM 729 O O . GLU A 1 95 ? -1.386 -5.491 12.131 1.00 89.50 95 GLU A O 1
ATOM 734 N N . PRO A 1 96 ? -1.915 -3.446 12.856 1.00 87.06 96 PRO A N 1
ATOM 735 C CA . PRO A 1 96 ? -1.269 -2.741 11.743 1.00 87.06 96 PRO A CA 1
ATOM 736 C C . PRO A 1 96 ? 0.245 -2.988 11.619 1.00 87.06 96 PRO A C 1
ATOM 738 O O . PRO A 1 96 ? 0.843 -2.643 10.604 1.00 87.06 96 PRO A O 1
ATOM 741 N N . HIS A 1 97 ? 0.876 -3.626 12.611 1.00 88.50 97 HIS A N 1
ATOM 742 C CA . HIS A 1 97 ? 2.247 -4.141 12.502 1.00 88.50 97 HIS A CA 1
ATOM 743 C C . HIS A 1 97 ? 2.366 -5.322 11.529 1.00 88.50 97 HIS A C 1
ATOM 745 O O . HIS A 1 97 ? 3.454 -5.596 11.016 1.00 88.50 97 HIS A O 1
ATOM 751 N N . ASN A 1 98 ? 1.261 -6.024 11.274 1.00 89.75 98 ASN A N 1
ATOM 752 C CA . ASN A 1 98 ? 1.223 -7.202 10.429 1.00 89.75 98 ASN A CA 1
ATOM 753 C C . ASN A 1 98 ? 0.951 -6.793 8.985 1.00 89.75 98 ASN A C 1
ATOM 755 O O . ASN A 1 98 ? -0.192 -6.602 8.561 1.00 89.75 98 ASN A O 1
ATOM 759 N N . VAL A 1 99 ? 2.034 -6.709 8.218 1.00 91.88 99 VAL A N 1
ATOM 760 C CA . VAL A 1 99 ? 1.982 -6.522 6.770 1.00 91.88 99 VAL A CA 1
ATOM 761 C C . VAL A 1 99 ? 2.363 -7.819 6.081 1.00 91.88 99 VAL A C 1
ATOM 763 O O . VAL A 1 99 ? 3.450 -8.356 6.279 1.00 91.88 99 VAL A O 1
ATOM 766 N N . ASN A 1 100 ? 1.452 -8.314 5.252 1.00 93.25 100 ASN A N 1
ATOM 767 C CA . ASN A 1 100 ? 1.624 -9.540 4.491 1.00 93.25 100 ASN A CA 1
ATOM 768 C C . ASN A 1 100 ? 1.872 -9.213 3.022 1.00 93.25 100 ASN A C 1
ATOM 770 O O . ASN A 1 100 ? 1.113 -8.458 2.414 1.00 93.25 100 ASN A O 1
ATOM 774 N N . LEU A 1 101 ? 2.901 -9.823 2.440 1.00 94.25 101 LEU A N 1
ATOM 775 C CA . LEU A 1 101 ? 3.115 -9.814 0.998 1.00 94.25 101 LEU A CA 1
ATOM 776 C C . LEU A 1 101 ? 2.197 -10.859 0.351 1.00 94.25 101 LEU A C 1
ATOM 778 O O . LEU A 1 101 ? 2.227 -12.032 0.724 1.00 94.25 101 LEU A O 1
ATOM 782 N N . LEU A 1 102 ? 1.380 -10.434 -0.607 1.00 96.06 102 LEU A N 1
ATOM 783 C CA . LEU A 1 102 ? 0.509 -11.308 -1.391 1.00 96.06 102 LEU A CA 1
ATOM 784 C C . LEU A 1 102 ? 1.143 -11.639 -2.749 1.00 96.06 102 LEU A C 1
ATOM 786 O O . LEU A 1 102 ? 2.207 -11.126 -3.104 1.00 96.06 102 LEU A O 1
ATOM 790 N N . SER A 1 103 ? 0.475 -12.497 -3.527 1.00 96.56 103 SER A N 1
ATOM 791 C CA . SER A 1 103 ? 0.859 -12.757 -4.918 1.00 96.56 103 SER A CA 1
ATOM 792 C C . SER A 1 103 ? 0.941 -11.444 -5.710 1.00 96.56 103 SER A C 1
ATOM 794 O O . SER A 1 103 ? 0.047 -10.607 -5.577 1.00 96.56 103 SER A O 1
ATOM 796 N N . PRO A 1 104 ? 1.997 -11.243 -6.515 1.00 96.44 104 PRO A N 1
ATOM 797 C CA . PRO A 1 104 ? 2.247 -9.960 -7.154 1.00 96.44 104 PRO A CA 1
ATOM 798 C C . PRO A 1 104 ? 1.274 -9.681 -8.304 1.00 96.44 104 PRO A C 1
ATOM 800 O O . PRO A 1 104 ? 0.679 -10.587 -8.892 1.00 96.44 104 PRO A O 1
ATOM 803 N N . LEU A 1 105 ? 1.178 -8.405 -8.670 1.00 95.38 105 LEU A N 1
ATOM 804 C CA . LEU A 1 105 ? 0.629 -7.964 -9.944 1.00 95.38 105 LEU A CA 1
ATOM 805 C C . LEU A 1 105 ? 1.458 -8.540 -11.111 1.00 95.38 105 LEU A C 1
ATOM 807 O O . LEU A 1 105 ? 2.663 -8.774 -10.972 1.00 95.38 105 LEU A O 1
ATOM 811 N N . PRO A 1 106 ? 0.849 -8.721 -12.294 1.00 93.75 106 PRO A N 1
ATOM 812 C CA . PRO A 1 106 ? 1.560 -9.225 -13.470 1.00 93.75 106 PRO A CA 1
ATOM 813 C C . PRO A 1 106 ? 2.632 -8.262 -14.010 1.00 93.75 106 PRO A C 1
ATOM 815 O O . PRO A 1 106 ? 3.483 -8.681 -14.788 1.00 93.75 106 PRO A O 1
ATOM 818 N N . PHE A 1 107 ? 2.607 -6.987 -13.613 1.00 92.94 107 PHE A N 1
ATOM 819 C CA . PHE A 1 107 ? 3.565 -5.956 -14.016 1.00 92.94 107 PHE A CA 1
ATOM 820 C C . PHE A 1 107 ? 3.747 -4.911 -12.908 1.00 92.94 107 PHE A C 1
ATOM 822 O O . PHE A 1 107 ? 2.920 -4.806 -11.997 1.00 92.94 107 PHE A O 1
ATOM 829 N N . GLY A 1 108 ? 4.844 -4.153 -12.983 1.00 95.31 108 GLY A N 1
ATOM 830 C CA . GLY A 1 108 ? 5.106 -3.034 -12.080 1.00 95.31 108 GLY A CA 1
ATOM 831 C C . GLY A 1 108 ? 4.103 -1.903 -12.283 1.00 95.31 108 GLY A C 1
ATOM 832 O O . GLY A 1 108 ? 3.685 -1.653 -13.406 1.00 95.31 108 GLY A O 1
ATOM 833 N N . LEU A 1 109 ? 3.697 -1.216 -11.218 1.00 96.50 109 LEU A N 1
ATOM 834 C CA . LEU A 1 109 ? 2.678 -0.171 -11.302 1.00 96.50 109 LEU A CA 1
ATOM 835 C C . LEU A 1 109 ? 2.904 0.911 -10.249 1.00 96.50 109 LEU A C 1
ATOM 837 O O . LEU A 1 109 ? 3.063 0.597 -9.077 1.00 96.50 109 LEU A O 1
ATOM 841 N N . LYS A 1 110 ? 2.835 2.186 -10.626 1.00 96.44 110 LYS A N 1
ATOM 842 C CA . LYS A 1 110 ? 2.797 3.318 -9.685 1.00 96.44 110 LYS A CA 1
ATOM 843 C C . LYS A 1 110 ? 1.790 4.379 -10.107 1.00 96.44 110 LYS A C 1
ATOM 845 O O . LYS A 1 110 ? 1.349 4.390 -11.249 1.00 96.44 110 LYS A O 1
ATOM 850 N N . ASN A 1 111 ? 1.448 5.300 -9.210 1.00 96.50 111 ASN A N 1
ATOM 851 C CA . ASN A 1 111 ? 0.501 6.397 -9.446 1.00 96.50 111 ASN A CA 1
ATOM 852 C C . ASN A 1 111 ? -0.874 5.925 -9.961 1.00 96.50 111 ASN A C 1
ATOM 854 O O . ASN A 1 111 ? -1.546 6.649 -10.695 1.00 96.50 111 ASN A O 1
ATOM 858 N N . ALA A 1 112 ? -1.277 4.700 -9.619 1.00 97.06 112 ALA A N 1
ATOM 859 C CA . ALA A 1 112 ? -2.622 4.208 -9.880 1.00 97.06 112 ALA A CA 1
ATOM 860 C C . ALA A 1 112 ? -3.584 4.675 -8.778 1.00 97.06 112 ALA A C 1
ATOM 862 O O . ALA A 1 112 ? -3.166 5.030 -7.675 1.00 97.06 112 ALA A O 1
ATOM 863 N N . ALA A 1 113 ? -4.880 4.627 -9.066 1.00 98.06 113 ALA A N 1
ATOM 864 C CA . ALA A 1 113 ? -5.925 4.710 -8.054 1.00 98.06 113 ALA A CA 1
ATOM 865 C C . ALA A 1 113 ? -6.454 3.305 -7.746 1.00 98.06 113 ALA A C 1
ATOM 867 O O . ALA A 1 113 ? -6.482 2.450 -8.633 1.00 98.06 113 ALA A O 1
ATOM 868 N N . ALA A 1 114 ? -6.900 3.071 -6.513 1.00 98.12 114 ALA A N 1
ATOM 869 C CA . ALA A 1 114 ? -7.578 1.837 -6.143 1.00 98.12 114 ALA A CA 1
ATOM 870 C C . ALA A 1 114 ? -8.873 2.133 -5.380 1.00 98.12 114 ALA A C 1
ATOM 872 O O . ALA A 1 114 ? -8.941 3.084 -4.603 1.00 98.12 114 ALA A O 1
ATOM 873 N N . LEU A 1 115 ? -9.906 1.331 -5.625 1.00 97.69 115 LEU A N 1
ATOM 874 C CA . LEU A 1 115 ? -11.200 1.433 -4.952 1.00 97.69 115 LEU A CA 1
ATOM 875 C C . LEU A 1 115 ? -11.886 0.063 -4.892 1.00 97.69 115 LEU A C 1
ATOM 877 O O . LEU A 1 115 ? -11.687 -0.753 -5.798 1.00 97.69 115 LEU A O 1
ATOM 881 N N . PRO A 1 116 ? -12.707 -0.208 -3.868 1.00 97.25 116 PRO A N 1
ATOM 882 C CA . PRO A 1 116 ? -13.468 -1.444 -3.822 1.00 97.25 116 PRO A CA 1
ATOM 883 C C . PRO A 1 116 ? -14.573 -1.420 -4.886 1.00 97.25 116 PRO A C 1
ATOM 885 O O . PRO A 1 116 ? -15.127 -0.368 -5.214 1.00 97.25 116 PRO A O 1
ATOM 888 N N . SER A 1 117 ? -14.926 -2.589 -5.413 1.00 95.12 117 SER A N 1
ATOM 889 C CA . SER A 1 117 ? -16.137 -2.753 -6.217 1.00 95.12 117 SER A CA 1
ATOM 890 C C . SER A 1 117 ? -17.394 -2.493 -5.373 1.00 95.12 117 SER A C 1
ATOM 892 O O . SER A 1 117 ? -17.342 -2.598 -4.144 1.00 95.12 117 SER A O 1
ATOM 894 N N . PRO A 1 118 ? -18.558 -2.225 -5.997 1.00 94.25 118 PRO A N 1
ATOM 895 C CA . PRO A 1 118 ? -19.803 -1.994 -5.257 1.00 94.25 118 PRO A CA 1
ATOM 896 C C . PRO A 1 118 ? -20.205 -3.148 -4.325 1.00 94.25 118 PRO A C 1
ATOM 898 O O . PRO A 1 118 ? -20.765 -2.914 -3.259 1.00 94.25 118 PRO A O 1
ATOM 901 N N . ASP A 1 119 ? -19.893 -4.390 -4.710 1.00 92.81 119 ASP A N 1
ATOM 902 C CA . ASP A 1 119 ? -20.136 -5.600 -3.913 1.00 92.81 119 ASP A CA 1
ATOM 903 C C . ASP A 1 119 ? -19.057 -5.856 -2.839 1.00 92.81 119 ASP A C 1
ATOM 905 O O . ASP A 1 119 ? -19.164 -6.825 -2.092 1.00 92.81 119 ASP A O 1
ATOM 909 N N . LYS A 1 120 ? -18.017 -5.010 -2.758 1.00 89.69 120 LYS A N 1
ATOM 910 C CA . LYS A 1 120 ? -16.831 -5.155 -1.895 1.00 89.69 120 LYS A CA 1
ATOM 911 C C . LYS A 1 120 ? -16.083 -6.495 -2.057 1.00 89.69 120 LYS A C 1
ATOM 913 O O . LYS A 1 120 ? -15.248 -6.828 -1.223 1.00 89.69 120 LYS A O 1
ATOM 918 N N . GLN A 1 121 ? -16.341 -7.263 -3.122 1.00 91.00 121 GLN A N 1
ATOM 919 C CA . GLN A 1 121 ? -15.674 -8.550 -3.379 1.00 91.00 121 GLN A CA 1
ATOM 920 C C . GLN A 1 121 ? -14.426 -8.416 -4.256 1.00 91.00 121 GLN A C 1
ATOM 922 O O . GLN A 1 121 ? -13.675 -9.375 -4.430 1.00 91.00 121 GLN A O 1
ATOM 927 N N . ARG A 1 122 ? -14.217 -7.243 -4.856 1.00 94.75 122 ARG A N 1
ATOM 928 C CA . ARG A 1 122 ? -13.109 -6.946 -5.763 1.00 94.75 122 ARG A CA 1
ATOM 929 C C . ARG A 1 122 ? -12.517 -5.584 -5.428 1.00 94.75 122 ARG A C 1
ATOM 931 O O . ARG A 1 122 ? -13.170 -4.732 -4.832 1.00 94.75 122 ARG A O 1
ATOM 938 N N . ILE A 1 123 ? -11.283 -5.375 -5.865 1.00 97.44 123 ILE A N 1
ATOM 939 C CA . ILE A 1 123 ? -10.634 -4.065 -5.873 1.00 97.44 123 ILE A CA 1
ATOM 940 C C . ILE A 1 123 ? -10.350 -3.724 -7.329 1.00 97.44 123 ILE A C 1
ATOM 942 O O . ILE A 1 123 ? -9.774 -4.527 -8.064 1.00 97.44 123 ILE A O 1
ATOM 946 N N . TRP A 1 124 ? -10.790 -2.551 -7.760 1.00 97.44 124 TRP A N 1
ATOM 947 C CA . TRP A 1 124 ? -10.431 -1.993 -9.053 1.00 97.44 124 TRP A CA 1
ATOM 948 C C . TRP A 1 124 ? -9.157 -1.183 -8.898 1.00 97.44 124 TRP A C 1
ATOM 950 O O . TRP A 1 124 ? -9.073 -0.333 -8.017 1.00 97.44 124 TRP A O 1
ATOM 960 N N . ILE A 1 125 ? -8.187 -1.441 -9.770 1.00 96.88 125 ILE A N 1
ATOM 961 C CA . ILE A 1 125 ? -6.969 -0.645 -9.901 1.00 96.88 125 ILE A CA 1
ATOM 962 C C . ILE A 1 125 ? -7.077 0.084 -11.238 1.00 96.88 125 ILE A C 1
ATOM 964 O O . ILE A 1 125 ? -7.219 -0.556 -12.281 1.00 96.88 125 ILE A O 1
ATOM 968 N N . ILE A 1 126 ? -7.087 1.415 -11.203 1.00 95.62 126 ILE A N 1
ATOM 969 C CA . ILE A 1 126 ? -7.380 2.264 -12.360 1.00 95.62 126 ILE A CA 1
ATOM 970 C C . ILE A 1 126 ? -6.159 3.114 -12.704 1.00 95.62 126 ILE A C 1
ATOM 972 O O . ILE A 1 126 ? -5.618 3.828 -11.856 1.00 95.62 126 ILE A O 1
ATOM 976 N N . GLY A 1 127 ? -5.778 3.073 -13.982 1.00 94.50 127 GLY A N 1
ATOM 977 C CA . GLY A 1 127 ? -4.669 3.849 -14.527 1.00 94.50 127 GLY A CA 1
ATOM 978 C C . GLY A 1 127 ? -3.314 3.394 -13.990 1.00 94.50 127 GLY A C 1
ATOM 979 O O . GLY A 1 127 ? -3.088 2.207 -13.764 1.00 94.50 127 GLY A O 1
ATOM 980 N N . GLY A 1 128 ? -2.423 4.362 -13.791 1.00 94.50 128 GLY A N 1
ATOM 981 C CA . GLY A 1 128 ? -1.065 4.147 -13.310 1.00 94.50 128 GLY A CA 1
ATOM 982 C C . GLY A 1 128 ? -0.022 3.985 -14.413 1.00 94.50 128 GLY A C 1
ATOM 983 O O . GLY A 1 128 ? -0.316 3.880 -15.606 1.00 94.50 128 GLY A O 1
ATOM 984 N N . TRP A 1 129 ? 1.231 4.018 -13.978 1.00 93.44 129 TRP A N 1
ATOM 985 C CA . TRP A 1 129 ? 2.415 3.974 -14.814 1.00 93.44 129 TRP A CA 1
ATOM 986 C C . TRP A 1 129 ? 3.250 2.727 -14.515 1.00 93.44 129 TRP A C 1
ATOM 988 O O . TRP A 1 129 ? 3.583 2.489 -13.356 1.00 93.44 129 TRP A O 1
ATOM 998 N N . ASP A 1 130 ? 3.578 1.943 -15.543 1.00 91.62 130 ASP A N 1
ATOM 999 C CA . ASP A 1 130 ? 4.332 0.686 -15.419 1.00 91.62 130 ASP A CA 1
ATOM 1000 C C . ASP A 1 130 ? 5.813 0.799 -15.814 1.00 91.62 130 ASP A C 1
ATOM 1002 O O . ASP A 1 130 ? 6.562 -0.164 -15.692 1.00 91.62 130 ASP A O 1
ATOM 1006 N N . GLY A 1 131 ? 6.249 1.967 -16.290 1.00 84.94 131 GLY A N 1
ATOM 1007 C CA . GLY A 1 131 ? 7.601 2.173 -16.816 1.00 84.94 131 GLY A CA 1
ATOM 1008 C C . GLY A 1 131 ? 7.795 1.743 -18.274 1.00 84.94 131 GLY A C 1
ATOM 1009 O O . GLY A 1 131 ? 8.862 2.002 -18.820 1.00 84.94 131 GLY A O 1
ATOM 1010 N N . TYR A 1 132 ? 6.788 1.138 -18.917 1.00 81.81 132 TYR A N 1
ATOM 1011 C CA . TYR A 1 132 ? 6.923 0.548 -20.253 1.00 81.81 132 TYR A CA 1
ATOM 1012 C C . TYR A 1 132 ? 5.734 0.864 -21.170 1.00 81.81 132 TYR A C 1
ATOM 1014 O O . TYR A 1 132 ? 5.886 1.576 -22.161 1.00 81.81 132 TYR A O 1
ATOM 1022 N N . ASN A 1 133 ? 4.543 0.341 -20.871 1.00 77.00 133 ASN A N 1
ATOM 1023 C CA . ASN A 1 133 ? 3.400 0.356 -21.784 1.00 77.00 133 ASN A CA 1
ATOM 1024 C C . ASN A 1 133 ? 2.549 1.621 -21.671 1.00 77.00 133 ASN A C 1
ATOM 1026 O O . ASN A 1 133 ? 1.967 2.057 -22.666 1.00 77.00 133 ASN A O 1
ATOM 1030 N N . THR A 1 134 ? 2.462 2.223 -20.485 1.00 72.50 134 THR A N 1
ATOM 1031 C CA . THR A 1 134 ? 1.632 3.421 -20.260 1.00 72.50 134 THR A CA 1
ATOM 1032 C C . THR A 1 134 ? 2.389 4.734 -20.488 1.00 72.50 134 THR A C 1
ATOM 1034 O O . THR A 1 134 ? 1.813 5.810 -20.350 1.00 72.50 134 THR A O 1
ATOM 1037 N N . GLN A 1 135 ? 3.653 4.663 -20.925 1.00 61.94 135 GLN A N 1
ATOM 1038 C CA . GLN A 1 135 ? 4.488 5.806 -21.307 1.00 61.94 135 GLN A CA 1
ATOM 1039 C C . GLN A 1 135 ? 4.618 5.926 -22.830 1.00 61.94 135 GLN A C 1
ATOM 1041 O O . GLN A 1 135 ? 5.715 5.916 -23.381 1.00 61.94 135 GLN A O 1
ATOM 1046 N N . LYS A 1 136 ? 3.503 6.052 -23.550 1.00 53.69 136 LYS A N 1
ATOM 1047 C CA . LYS A 1 136 ? 3.598 6.543 -24.928 1.00 53.69 136 LYS A CA 1
ATOM 1048 C C . LYS A 1 136 ? 3.646 8.063 -24.884 1.00 53.69 136 LYS A C 1
ATOM 1050 O O . LYS A 1 136 ? 2.610 8.711 -24.791 1.00 53.69 136 LYS A O 1
ATOM 1055 N N . MET A 1 137 ? 4.860 8.616 -24.924 1.00 55.50 137 MET A N 1
ATOM 1056 C CA . MET A 1 137 ? 5.037 9.965 -25.457 1.00 55.50 137 MET A CA 1
ATOM 1057 C C . MET A 1 137 ? 4.592 9.900 -26.919 1.00 55.50 137 MET A C 1
ATOM 1059 O O . MET A 1 137 ? 5.217 9.196 -27.714 1.00 55.50 137 MET A O 1
ATOM 1063 N N . VAL A 1 138 ? 3.456 10.523 -27.221 1.00 53.47 138 VAL A N 1
ATOM 1064 C CA . VAL A 1 138 ? 3.014 10.786 -28.595 1.00 53.47 138 VAL A CA 1
ATOM 1065 C C . VAL A 1 138 ? 3.525 12.159 -28.988 1.00 53.47 138 VAL A C 1
ATOM 1067 O O . VAL A 1 138 ? 3.437 13.061 -28.123 1.00 53.47 138 VAL A O 1
#

Sequence (138 aa):
MFPLNLIKRNISAIIILIGGSSAPGCHLNNGELLKFDFTDGIESFKTNHELLNYKNIKGFSCSAFCQIEGIGGFIFGGYDGNECLNQILKIDEIEPHNVNLLSPLPFGLKNAAALPSPDKQRIWIIGGWDGYNTQKMV

Radius of gyration: 18.94 Å; chains: 1; bounding box: 52×37×60 Å

Organism: Meloidogyne hapla (NCBI:txid6305)

Foldseek 3Di:
DDDPPPPWDWDKDKDKAAWDAPDQLRIDHKIKIWIFIDTPPDPPGDTDIDIQHAPPGAGWDQWAWEADPPFFIWTAWGDRNPFQGQWIWGADPVHRSDIDTDDGHPAGWGNWYWYADPVSPDIDTHDTDRPPDNPPPD

InterPro domains:
  IPR011043 Galactose oxidase/kelch, beta-propeller [SSF50965] (17-132)
  IPR015915 Kelch-type beta-propeller [G3DSA:2.120.10.80] (10-137)

pLDDT: mean 85.92, std 14.43, range [39.0, 98.12]